Protein AF-A0A535IMF6-F1 (afdb_monomer)

Radius of gyration: 17.74 Å; Cα contacts (8 Å, |Δi|>4): 7; chains: 1; bounding box: 34×25×58 Å

Foldseek 3Di:
DDDPDDDPVVVCVVVCVVVVVVVVVVPDPVVVVVCVVCCVVCPCVCVVCCVVVVVVVVVVVVVVVVVVVVD

pLDDT: mean 78.65, std 10.45, range [40.78, 89.44]

Structure (mmCIF, N/CA/C/O backbone):
data_AF-A0A535IMF6-F1
#
_entry.id   AF-A0A535IMF6-F1
#
loop_
_atom_site.group_PDB
_atom_site.id
_atom_site.type_symbol
_atom_site.label_atom_id
_atom_site.label_alt_id
_atom_site.label_comp_id
_atom_site.label_asym_id
_atom_site.label_entity_id
_atom_site.label_seq_id
_atom_site.pdbx_PDB_ins_code
_atom_site.Cartn_x
_atom_site.Cartn_y
_atom_site.Cartn_z
_atom_site.occupancy
_atom_site.B_iso_or_equiv
_atom_site.auth_seq_id
_atom_site.auth_comp_id
_atom_site.auth_asym_id
_atom_site.auth_atom_id
_atom_site.pdbx_PDB_model_num
ATOM 1 N N . MET A 1 1 ? 10.498 -16.594 -40.007 1.00 40.78 1 MET A N 1
ATOM 2 C CA . MET A 1 1 ? 10.376 -15.419 -39.106 1.00 40.78 1 MET A CA 1
ATOM 3 C C . MET A 1 1 ? 8.971 -15.360 -38.483 1.00 40.78 1 MET A C 1
ATOM 5 O O . MET A 1 1 ? 8.228 -14.427 -38.746 1.00 40.78 1 MET A O 1
ATOM 9 N N . SER A 1 2 ? 8.568 -16.365 -37.688 1.00 51.34 2 SER A N 1
ATOM 10 C CA . SER A 1 2 ? 7.175 -16.499 -37.208 1.00 51.34 2 SER A CA 1
ATOM 11 C C . SER A 1 2 ? 7.105 -17.012 -35.763 1.00 51.34 2 SER A C 1
ATOM 13 O O . SER A 1 2 ? 7.096 -18.216 -35.535 1.00 51.34 2 SER A O 1
ATOM 15 N N . GLN A 1 3 ? 7.101 -16.100 -34.783 1.00 52.69 3 GLN A N 1
ATOM 16 C CA . GLN A 1 3 ? 6.812 -16.385 -33.363 1.00 52.69 3 GLN A CA 1
ATOM 17 C C . GLN A 1 3 ? 6.342 -15.089 -32.645 1.00 52.69 3 GLN A C 1
ATOM 19 O O . GLN A 1 3 ? 6.941 -14.673 -31.657 1.00 52.69 3 GLN A O 1
ATOM 24 N N . ARG A 1 4 ? 5.319 -14.372 -33.144 1.00 58.31 4 ARG A N 1
ATOM 25 C CA . ARG A 1 4 ? 4.834 -13.111 -32.517 1.00 58.31 4 ARG A CA 1
ATOM 26 C C . ARG A 1 4 ? 3.431 -13.224 -31.900 1.00 58.31 4 ARG A C 1
ATOM 28 O O . ARG A 1 4 ? 2.694 -12.250 -31.869 1.00 58.31 4 ARG A O 1
ATOM 35 N N . VAL A 1 5 ? 3.066 -14.399 -31.384 1.00 57.50 5 VAL A N 1
ATOM 36 C CA . VAL A 1 5 ? 1.808 -14.598 -30.638 1.00 57.50 5 VAL A CA 1
ATOM 37 C C . VAL A 1 5 ? 2.053 -15.532 -29.446 1.00 57.50 5 VAL A C 1
ATOM 39 O O . VAL A 1 5 ? 1.587 -16.664 -29.410 1.00 57.50 5 VAL A O 1
ATOM 42 N N . ARG A 1 6 ? 2.840 -15.098 -28.451 1.00 55.50 6 ARG A N 1
ATOM 43 C CA . ARG A 1 6 ? 2.787 -15.731 -27.121 1.00 55.50 6 ARG A CA 1
ATOM 44 C C . ARG A 1 6 ? 1.636 -15.081 -26.359 1.00 55.50 6 ARG A C 1
ATOM 46 O O . ARG A 1 6 ? 1.660 -13.878 -26.124 1.00 55.50 6 ARG A O 1
ATOM 53 N N . SER A 1 7 ? 0.632 -15.886 -26.020 1.00 58.47 7 SER A N 1
ATOM 54 C CA . SER A 1 7 ? -0.570 -15.520 -25.266 1.00 58.47 7 SER A CA 1
ATOM 55 C C . SER A 1 7 ? -0.244 -14.601 -24.078 1.00 58.47 7 SER A C 1
ATOM 57 O O . SER A 1 7 ? 0.422 -15.024 -23.129 1.00 58.47 7 SER A O 1
ATOM 59 N N . ILE A 1 8 ? -0.750 -13.366 -24.135 1.00 66.50 8 ILE A N 1
ATOM 60 C CA . ILE A 1 8 ? -0.665 -12.293 -23.126 1.00 66.50 8 ILE A CA 1
ATOM 61 C C . ILE A 1 8 ? -0.704 -12.792 -21.661 1.00 66.50 8 ILE A C 1
ATOM 63 O O . ILE A 1 8 ? 0.177 -12.384 -20.899 1.00 66.50 8 ILE A O 1
ATOM 67 N N . PRO A 1 9 ? -1.604 -13.714 -21.244 1.00 68.88 9 PRO A N 1
ATOM 68 C CA . PRO A 1 9 ? -1.681 -14.159 -19.846 1.00 68.88 9 PRO A CA 1
ATOM 69 C C . PRO A 1 9 ? -0.394 -14.791 -19.301 1.00 68.88 9 PRO A C 1
ATOM 71 O O . PRO A 1 9 ? -0.030 -14.542 -18.156 1.00 68.88 9 PRO A O 1
ATOM 74 N N . ARG A 1 10 ? 0.359 -15.547 -20.115 1.00 69.12 10 ARG A N 1
ATOM 75 C CA . ARG A 1 10 ? 1.623 -16.161 -19.662 1.00 69.12 10 ARG A CA 1
ATOM 76 C C . ARG A 1 10 ? 2.705 -15.121 -19.376 1.00 69.12 10 ARG A C 1
ATOM 78 O O . ARG A 1 10 ? 3.514 -15.312 -18.479 1.00 69.12 10 ARG A O 1
ATOM 85 N N . ARG A 1 11 ? 2.720 -14.024 -20.137 1.00 68.38 11 ARG A N 1
ATOM 86 C CA . ARG A 1 11 ? 3.715 -12.956 -19.983 1.00 68.38 11 ARG A CA 1
ATOM 87 C C . ARG A 1 11 ? 3.439 -12.107 -18.745 1.00 68.38 11 ARG A C 1
ATOM 89 O O . ARG A 1 11 ? 4.379 -11.742 -18.054 1.00 68.38 11 ARG A O 1
ATOM 96 N N . VAL A 1 12 ? 2.161 -11.854 -18.455 1.00 72.19 12 VAL A N 1
ATOM 97 C CA . VAL A 1 12 ? 1.719 -11.174 -17.230 1.00 72.19 12 VAL A CA 1
ATOM 98 C C . VAL A 1 12 ? 2.057 -12.021 -16.003 1.00 72.19 12 VAL A C 1
ATOM 100 O O . VAL A 1 12 ? 2.683 -11.514 -15.083 1.00 72.19 12 VAL A O 1
ATOM 103 N N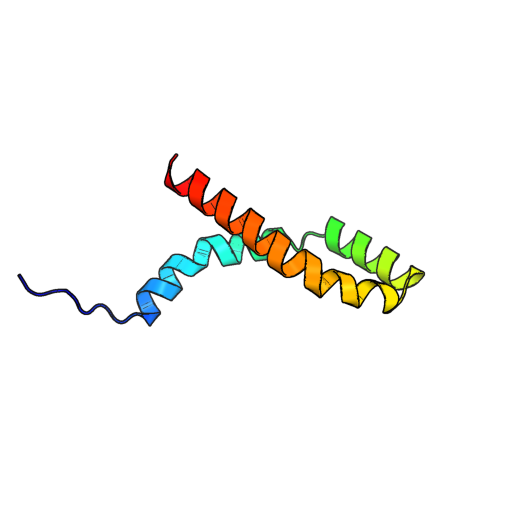 . TRP A 1 13 ? 1.765 -13.325 -16.019 1.00 72.56 13 TRP A N 1
ATOM 104 C CA . TRP A 1 13 ? 2.069 -14.212 -14.887 1.00 72.56 13 TRP A CA 1
ATOM 105 C C . TRP A 1 13 ? 3.567 -14.303 -14.565 1.00 72.56 13 TRP A C 1
ATOM 107 O O . TRP A 1 13 ? 3.949 -14.309 -13.400 1.00 72.56 13 TRP A O 1
ATOM 117 N N . SER A 1 14 ? 4.433 -14.304 -15.585 1.00 71.44 14 SER A N 1
ATOM 118 C CA . SER A 1 14 ? 5.887 -14.248 -15.376 1.00 71.44 14 SER A CA 1
ATOM 119 C C . SER A 1 14 ? 6.390 -12.882 -14.891 1.00 71.44 14 SER A C 1
ATOM 121 O O . SER A 1 14 ? 7.425 -12.831 -14.238 1.00 71.44 14 SER A O 1
ATOM 123 N N . ALA A 1 15 ? 5.688 -11.787 -15.198 1.00 71.44 15 ALA A N 1
ATOM 124 C CA . ALA A 1 15 ? 6.072 -10.429 -14.800 1.00 71.44 15 ALA A CA 1
ATOM 125 C C . ALA A 1 15 ? 5.485 -9.990 -13.443 1.00 71.44 15 ALA A C 1
ATOM 127 O O . ALA A 1 15 ? 5.970 -9.026 -12.860 1.00 71.44 15 ALA A O 1
ATOM 128 N N . LEU A 1 16 ? 4.463 -10.686 -12.932 1.00 74.62 16 LEU A N 1
ATOM 129 C CA . LEU A 1 16 ? 3.820 -10.395 -11.644 1.00 74.62 16 LEU A CA 1
ATOM 130 C C . LEU A 1 16 ? 4.677 -10.780 -10.428 1.00 74.62 16 LEU A C 1
ATOM 132 O O . LEU A 1 16 ? 4.482 -10.211 -9.359 1.00 74.62 16 LEU A O 1
ATOM 136 N N . GLY A 1 17 ? 5.625 -11.712 -10.578 1.00 75.69 17 GLY A N 1
ATOM 137 C CA . GLY A 1 17 ? 6.428 -12.251 -9.471 1.00 75.69 17 GLY A CA 1
ATOM 138 C C . GLY A 1 17 ? 7.069 -11.185 -8.567 1.00 75.69 17 GLY A C 1
ATOM 139 O O . GLY A 1 17 ? 6.819 -11.205 -7.365 1.00 75.69 17 GLY A O 1
ATOM 140 N N . PRO A 1 18 ? 7.829 -10.218 -9.111 1.00 77.75 18 PRO A N 1
ATOM 141 C CA . PRO A 1 18 ? 8.462 -9.171 -8.309 1.00 77.75 18 PRO A CA 1
ATOM 142 C C . PRO A 1 18 ? 7.454 -8.274 -7.577 1.00 77.75 18 PRO A C 1
ATOM 144 O O . PRO A 1 18 ? 7.655 -7.954 -6.412 1.00 77.75 18 PRO A O 1
ATOM 147 N N . GLY A 1 19 ? 6.341 -7.917 -8.230 1.00 78.94 19 GLY A N 1
ATOM 148 C CA . GLY A 1 19 ? 5.299 -7.076 -7.631 1.00 78.94 19 GLY A CA 1
ATOM 149 C C . GLY A 1 19 ? 4.535 -7.777 -6.505 1.00 78.94 19 GLY A C 1
ATOM 150 O O . GLY A 1 19 ? 4.230 -7.153 -5.495 1.00 78.94 19 GLY A O 1
ATOM 151 N N . VAL A 1 20 ? 4.281 -9.083 -6.635 1.00 79.56 20 VAL A N 1
ATOM 152 C CA . VAL A 1 20 ? 3.644 -9.891 -5.580 1.00 79.56 20 VAL A CA 1
ATOM 153 C C . VAL A 1 20 ? 4.561 -10.035 -4.364 1.00 79.56 20 VAL A C 1
ATOM 155 O O . VAL A 1 20 ? 4.092 -9.920 -3.237 1.00 79.56 20 VAL A O 1
ATOM 158 N N . ILE A 1 21 ? 5.864 -10.244 -4.576 1.00 81.81 21 ILE A N 1
ATOM 159 C CA . ILE A 1 21 ? 6.845 -10.348 -3.484 1.00 81.81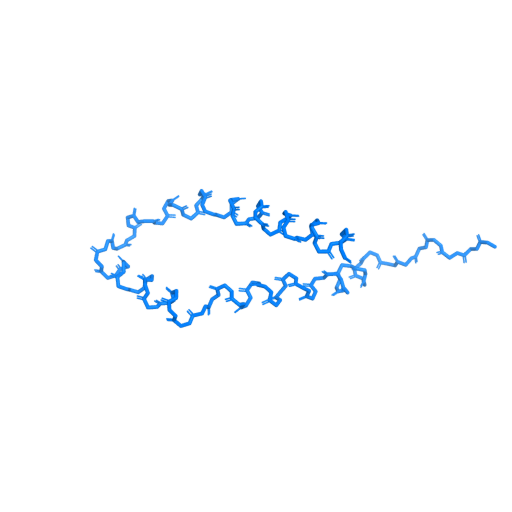 21 ILE A CA 1
ATOM 160 C C . ILE A 1 21 ? 6.987 -9.007 -2.755 1.00 81.81 21 ILE A C 1
ATOM 162 O O . ILE A 1 21 ? 6.982 -8.982 -1.530 1.00 81.81 21 ILE A O 1
ATOM 166 N N . THR A 1 22 ? 7.069 -7.895 -3.491 1.00 81.31 22 THR A N 1
ATOM 167 C CA . THR A 1 22 ? 7.108 -6.550 -2.899 1.00 81.31 22 THR A CA 1
ATOM 168 C C . THR A 1 22 ? 5.825 -6.219 -2.144 1.00 81.31 22 THR A C 1
ATOM 170 O O . THR A 1 22 ? 5.915 -5.677 -1.052 1.00 81.31 22 THR A O 1
ATOM 173 N N . GLY A 1 23 ? 4.652 -6.579 -2.672 1.00 77.19 23 GLY A N 1
ATOM 174 C CA . GLY A 1 23 ? 3.387 -6.400 -1.956 1.00 77.19 23 GLY A CA 1
ATOM 175 C C . GLY A 1 23 ? 3.333 -7.208 -0.658 1.00 77.19 23 GLY A C 1
ATOM 176 O O . GLY A 1 23 ? 2.992 -6.666 0.381 1.00 77.19 23 GLY A O 1
ATOM 177 N N . ALA A 1 24 ? 3.759 -8.473 -0.686 1.00 80.88 24 ALA A N 1
ATOM 178 C CA . ALA A 1 24 ? 3.822 -9.305 0.517 1.00 80.88 24 ALA A CA 1
ATOM 179 C C . ALA A 1 24 ? 4.861 -8.821 1.547 1.00 80.88 24 ALA A C 1
ATOM 181 O O . ALA A 1 24 ? 4.744 -9.141 2.725 1.00 80.88 24 ALA A O 1
ATOM 182 N N . ALA A 1 25 ? 5.885 -8.083 1.111 1.00 80.50 25 ALA A N 1
ATOM 183 C CA . ALA A 1 25 ? 6.878 -7.481 1.995 1.00 80.50 25 ALA A CA 1
ATOM 184 C C . ALA A 1 25 ? 6.397 -6.171 2.647 1.00 80.50 25 ALA A C 1
ATOM 186 O O . ALA A 1 25 ? 6.932 -5.807 3.689 1.00 80.50 25 ALA A O 1
ATOM 187 N N . ASP A 1 26 ? 5.422 -5.478 2.048 1.00 79.62 26 ASP A N 1
ATOM 188 C CA . ASP A 1 26 ? 4.817 -4.252 2.598 1.00 79.62 26 ASP A CA 1
ATOM 189 C C . ASP A 1 26 ? 3.898 -4.564 3.802 1.00 79.62 26 ASP A C 1
ATOM 191 O O . ASP A 1 26 ? 3.740 -3.739 4.697 1.00 79.62 26 ASP A O 1
ATOM 195 N N . ASP A 1 27 ? 3.355 -5.788 3.874 1.00 81.62 27 ASP A N 1
ATOM 196 C CA . ASP A 1 27 ? 2.517 -6.296 4.974 1.00 81.62 27 ASP A CA 1
ATOM 197 C C . ASP A 1 27 ? 3.346 -6.943 6.108 1.00 81.62 27 ASP A C 1
ATOM 199 O O . ASP A 1 27 ? 3.158 -8.108 6.482 1.00 81.62 27 ASP A O 1
ATOM 203 N N . ASP A 1 28 ? 4.299 -6.201 6.671 1.00 84.31 28 ASP A N 1
ATOM 204 C CA . ASP A 1 28 ? 5.172 -6.697 7.735 1.00 84.31 28 ASP A CA 1
ATOM 205 C C . ASP A 1 28 ? 4.542 -6.575 9.152 1.00 84.31 28 ASP A C 1
ATOM 207 O O . ASP A 1 28 ? 3.589 -5.817 9.371 1.00 84.31 28 ASP A O 1
ATOM 211 N N . PRO A 1 29 ? 5.051 -7.307 10.172 1.00 82.94 29 PRO A N 1
ATOM 212 C CA . PRO A 1 29 ? 4.475 -7.296 11.523 1.00 82.94 29 PRO A CA 1
ATOM 213 C C . PRO A 1 29 ? 4.448 -5.905 12.165 1.00 82.94 29 PRO A C 1
ATOM 215 O O . PRO A 1 29 ? 3.591 -5.635 13.012 1.00 82.94 29 PRO A O 1
ATOM 218 N N . SER A 1 30 ? 5.384 -5.028 11.782 1.00 85.12 30 SER A N 1
ATOM 219 C CA . SER A 1 30 ? 5.440 -3.664 12.300 1.00 85.12 30 SER A CA 1
ATOM 220 C C . SER A 1 30 ? 4.312 -2.801 11.727 1.00 85.12 30 SER A C 1
ATOM 222 O O . SER A 1 30 ? 3.604 -2.159 12.508 1.00 85.12 30 SER A O 1
ATOM 224 N N . GLY A 1 31 ? 4.052 -2.877 10.415 1.00 82.69 31 GLY A N 1
ATOM 225 C CA . GLY A 1 31 ? 2.913 -2.226 9.770 1.00 82.69 31 GLY A CA 1
ATOM 226 C C . GLY A 1 31 ? 1.579 -2.680 10.360 1.00 82.69 31 GLY A C 1
ATOM 227 O O . GLY A 1 31 ? 0.766 -1.849 10.771 1.00 82.69 31 GLY A O 1
ATOM 228 N N . I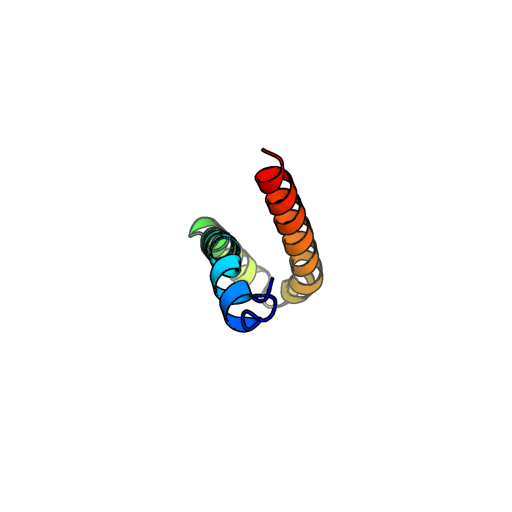LE A 1 32 ? 1.389 -3.993 10.533 1.00 83.69 32 ILE A N 1
ATOM 229 C CA . ILE A 1 32 ? 0.173 -4.553 11.148 1.00 83.69 32 ILE A CA 1
ATOM 230 C C . ILE A 1 32 ? -0.034 -4.020 12.575 1.00 83.69 32 ILE A C 1
ATOM 232 O O . ILE A 1 32 ? -1.159 -3.663 12.940 1.00 83.69 32 ILE A O 1
ATOM 236 N N . ALA A 1 33 ? 1.025 -3.924 13.385 1.00 86.69 33 ALA A N 1
ATOM 237 C CA . ALA A 1 33 ? 0.938 -3.371 14.736 1.00 86.69 33 ALA A CA 1
ATOM 238 C C . ALA A 1 33 ? 0.559 -1.879 14.723 1.00 86.69 33 ALA A C 1
ATOM 240 O O . ALA A 1 33 ? -0.337 -1.464 15.463 1.00 86.69 33 ALA A O 1
ATOM 241 N N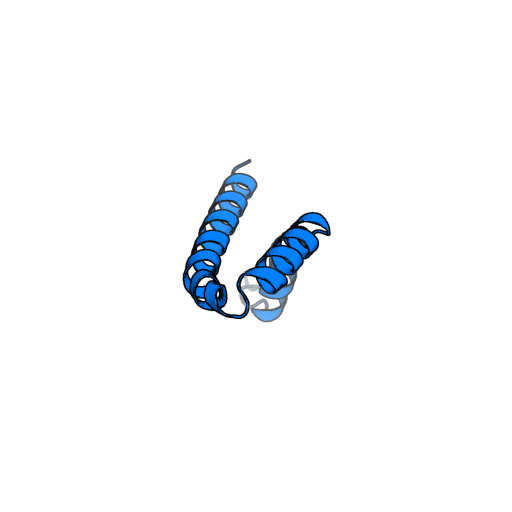 . THR A 1 34 ? 1.181 -1.080 13.853 1.00 84.31 34 THR A N 1
ATOM 242 C CA . THR A 1 34 ? 0.870 0.348 13.699 1.00 84.31 34 THR A CA 1
ATOM 243 C C . THR A 1 34 ? -0.568 0.568 13.241 1.00 84.31 34 THR A C 1
ATOM 245 O O . THR A 1 34 ? -1.282 1.367 13.850 1.00 84.31 34 THR A O 1
ATOM 248 N N . TYR A 1 35 ? -1.031 -0.163 12.224 1.00 84.00 35 TYR A N 1
ATOM 249 C CA . TYR A 1 35 ? -2.406 -0.057 11.735 1.00 84.00 35 TYR A CA 1
ATOM 250 C C . TYR A 1 35 ? -3.426 -0.541 12.770 1.00 84.00 35 TYR A C 1
ATOM 252 O O . TYR A 1 35 ? -4.497 0.050 12.880 1.00 84.00 35 TYR A O 1
ATOM 260 N N . SER A 1 36 ? -3.090 -1.550 13.581 1.00 84.81 36 SER A N 1
ATOM 261 C CA . SER A 1 36 ? -3.963 -2.046 14.656 1.00 84.81 36 SER A CA 1
ATOM 262 C C . SER A 1 36 ? -4.119 -1.034 15.792 1.00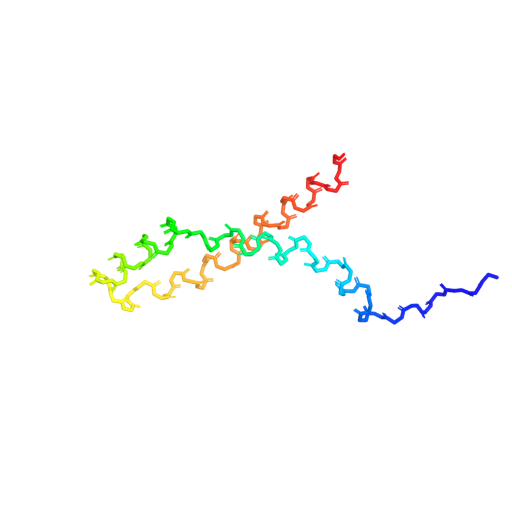 84.81 36 SER A C 1
ATOM 264 O O . SER A 1 36 ? -5.236 -0.782 16.241 1.00 84.81 36 SER A O 1
ATOM 266 N N . VAL A 1 37 ? -3.022 -0.410 16.238 1.00 86.31 37 VAL 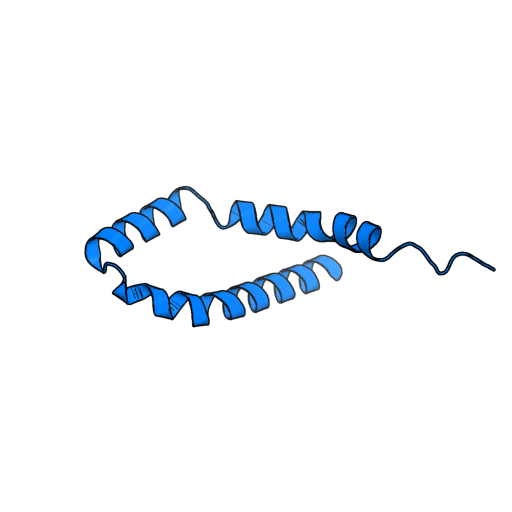A N 1
ATOM 267 C CA . VAL A 1 37 ? -3.067 0.636 17.275 1.00 86.31 37 VAL A CA 1
ATOM 268 C C . VAL A 1 37 ? -3.774 1.885 16.751 1.00 86.31 37 VAL A C 1
ATOM 270 O O . VAL A 1 37 ? -4.647 2.425 17.430 1.00 86.31 37 VAL A O 1
ATOM 273 N N . ALA A 1 38 ? -3.463 2.312 15.524 1.00 82.81 38 ALA A N 1
ATOM 274 C CA . ALA A 1 38 ? -4.133 3.442 14.888 1.00 82.81 38 ALA A CA 1
ATOM 275 C C . ALA A 1 38 ? -5.630 3.165 14.668 1.00 82.81 38 ALA A C 1
ATOM 277 O O . ALA A 1 38 ? -6.455 4.034 14.935 1.00 82.81 38 ALA A O 1
ATOM 278 N N . GLY A 1 39 ? -6.000 1.950 14.257 1.00 82.31 39 GLY A N 1
ATOM 279 C CA . GLY A 1 39 ? -7.390 1.524 14.086 1.00 82.31 39 GLY A CA 1
ATOM 280 C C . GLY A 1 39 ? -8.162 1.453 15.404 1.00 82.31 39 GLY A C 1
ATOM 281 O O . GLY A 1 39 ? -9.316 1.872 15.456 1.00 82.31 39 GLY A O 1
ATOM 282 N N . ALA A 1 40 ? -7.522 1.009 16.489 1.00 84.56 40 ALA A N 1
ATOM 283 C CA . ALA A 1 40 ? -8.122 1.012 17.823 1.00 84.56 40 ALA A CA 1
ATOM 284 C C . ALA A 1 40 ? -8.371 2.434 18.362 1.00 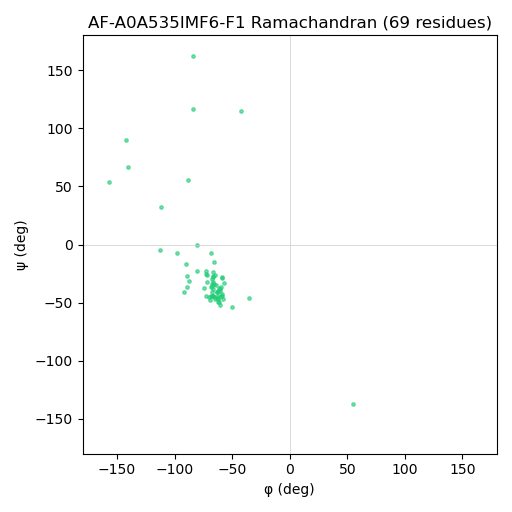84.56 40 ALA A C 1
ATOM 286 O O . ALA A 1 40 ? -9.334 2.648 19.094 1.00 84.56 40 ALA A O 1
ATOM 287 N N . GLN A 1 41 ? -7.527 3.407 17.999 1.00 81.81 41 GLN A N 1
ATOM 288 C CA . GLN A 1 41 ? -7.634 4.796 18.469 1.00 81.81 41 GLN A CA 1
ATOM 289 C C . GLN A 1 41 ? -8.512 5.691 17.580 1.00 81.81 41 GLN A C 1
ATOM 291 O O . GLN A 1 41 ? -9.205 6.567 18.091 1.00 81.81 41 GLN A O 1
ATOM 296 N N . LEU A 1 42 ? -8.475 5.501 16.259 1.00 81.31 42 LEU A N 1
ATOM 297 C CA . LEU A 1 42 ? -9.091 6.398 15.268 1.00 81.31 42 LEU A CA 1
ATOM 298 C C . LEU A 1 42 ? -10.281 5.758 14.532 1.00 81.31 42 LEU A C 1
ATOM 300 O O . LEU A 1 42 ? -10.953 6.425 13.739 1.00 81.31 42 LEU A O 1
ATOM 304 N N . GLY A 1 43 ? -10.564 4.477 14.791 1.00 80.25 43 GLY A N 1
ATOM 305 C CA . GLY A 1 43 ? -11.658 3.740 14.164 1.00 80.25 43 GLY A CA 1
ATOM 306 C C . GLY A 1 43 ? -11.579 3.779 12.635 1.00 80.25 43 GLY A C 1
ATOM 307 O O . GLY A 1 43 ? -10.512 3.670 12.035 1.00 80.25 43 GLY A O 1
ATOM 308 N N . THR A 1 44 ? -12.718 3.984 11.974 1.00 79.75 44 THR A N 1
ATOM 309 C CA . THR A 1 44 ? -12.812 4.086 10.506 1.00 79.75 44 THR A CA 1
ATOM 310 C C . THR A 1 44 ? -12.420 5.462 9.955 1.00 79.75 44 THR A C 1
ATOM 312 O O . THR A 1 44 ? -12.446 5.665 8.740 1.00 79.75 44 THR A O 1
ATOM 315 N N . GLY A 1 45 ? -12.049 6.416 10.817 1.00 81.75 45 GLY A N 1
ATOM 316 C CA . GLY A 1 45 ? -11.762 7.803 10.441 1.00 81.75 45 GLY A CA 1
ATOM 317 C C . GLY A 1 45 ? -10.540 7.979 9.538 1.00 81.75 45 GLY A C 1
ATOM 318 O O . GLY A 1 45 ? -10.398 9.025 8.914 1.00 81.75 45 GLY A O 1
ATOM 319 N N . LEU A 1 46 ? -9.682 6.962 9.424 1.00 81.06 46 LEU A N 1
ATOM 320 C CA . LEU A 1 46 ? -8.506 6.965 8.550 1.00 81.06 46 LEU A CA 1
ATOM 321 C C . LEU A 1 46 ? -8.719 6.260 7.204 1.00 81.06 46 LEU A C 1
ATOM 323 O O . LEU A 1 46 ? -7.846 6.357 6.344 1.00 81.06 46 LEU A O 1
ATOM 327 N N . LEU A 1 47 ? -9.854 5.591 6.968 1.00 81.88 47 LEU A N 1
ATOM 328 C CA . LEU A 1 47 ? -10.068 4.816 5.733 1.00 81.88 47 LEU A CA 1
ATOM 329 C C . LEU A 1 47 ? -9.967 5.668 4.459 1.00 81.88 47 LEU A C 1
ATOM 331 O O . LEU A 1 47 ? -9.549 5.172 3.418 1.00 81.88 47 LEU A O 1
ATOM 335 N N . TRP A 1 48 ? -10.293 6.960 4.533 1.00 86.69 48 TRP A N 1
ATOM 336 C CA . TRP A 1 48 ? -10.179 7.872 3.391 1.00 86.69 48 TRP A CA 1
ATOM 337 C C . TRP A 1 48 ? -8.728 8.075 2.935 1.00 86.69 48 TRP A C 1
ATOM 339 O O . TRP A 1 48 ? -8.492 8.348 1.759 1.00 86.69 48 TRP A O 1
ATOM 349 N N . THR A 1 49 ? -7.749 7.900 3.830 1.00 84.44 49 THR A N 1
ATOM 350 C CA . THR A 1 49 ? -6.326 8.016 3.484 1.00 84.44 49 THR A CA 1
ATOM 351 C C . THR A 1 49 ? -5.882 6.912 2.531 1.00 84.44 49 THR A C 1
ATOM 353 O O . THR A 1 49 ? -5.013 7.160 1.700 1.00 84.44 49 THR A O 1
ATOM 356 N N . ALA A 1 50 ? -6.547 5.748 2.550 1.00 84.38 50 ALA A N 1
ATOM 357 C CA . ALA A 1 50 ? -6.281 4.641 1.631 1.00 84.38 50 ALA A CA 1
ATOM 358 C C . ALA A 1 50 ? -6.423 5.055 0.156 1.00 84.38 50 ALA A C 1
ATOM 360 O O . ALA A 1 50 ? -5.672 4.593 -0.699 1.00 84.38 50 ALA A O 1
ATOM 361 N N . LEU A 1 51 ? -7.344 5.980 -0.145 1.00 85.25 51 LEU A N 1
ATOM 362 C CA . LEU A 1 51 ? -7.542 6.500 -1.502 1.00 85.25 51 LEU A CA 1
ATOM 363 C C . LEU A 1 51 ? -6.343 7.320 -1.999 1.00 85.25 51 LEU A C 1
ATOM 365 O O . LEU A 1 51 ? -6.106 7.389 -3.203 1.00 85.25 51 LEU A O 1
ATOM 369 N N . LEU A 1 52 ? -5.593 7.935 -1.083 1.00 86.81 52 LEU A N 1
ATO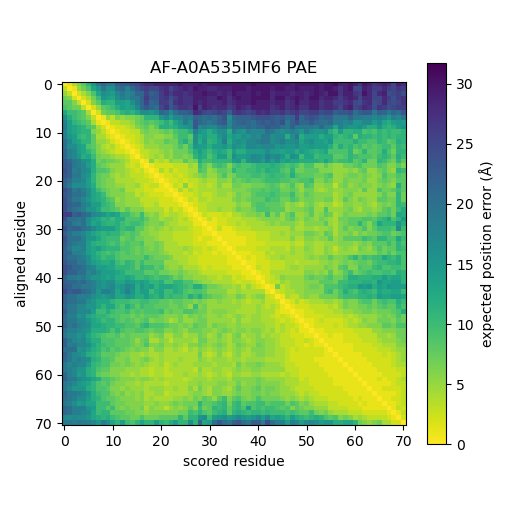M 370 C CA . LEU A 1 52 ? -4.394 8.721 -1.376 1.00 86.81 52 LEU A CA 1
ATOM 371 C C . LEU A 1 52 ? -3.123 7.871 -1.323 1.00 86.81 52 LEU A C 1
ATOM 373 O O . LEU A 1 52 ? -2.249 8.020 -2.175 1.00 86.81 52 LEU A O 1
ATOM 377 N N . THR A 1 53 ? -3.011 6.966 -0.352 1.00 85.50 53 THR A N 1
ATOM 378 C CA . THR A 1 53 ? -1.814 6.135 -0.181 1.00 85.50 53 THR A CA 1
ATOM 379 C C . THR A 1 53 ? -1.690 5.074 -1.269 1.00 85.50 53 THR A C 1
ATOM 381 O O . THR A 1 53 ? -0.577 4.800 -1.710 1.00 85.50 53 THR A O 1
ATOM 384 N N . TRP A 1 54 ? -2.802 4.544 -1.788 1.00 85.12 54 TRP A N 1
ATOM 385 C CA . TRP A 1 54 ? -2.789 3.540 -2.855 1.00 85.12 54 TRP A CA 1
ATOM 386 C C . TRP A 1 54 ? -2.118 4.012 -4.166 1.00 85.12 54 TRP A C 1
ATOM 388 O O . TRP A 1 54 ? -1.186 3.345 -4.626 1.00 85.12 54 TRP A O 1
ATOM 398 N N . PRO A 1 55 ? -2.480 5.167 -4.769 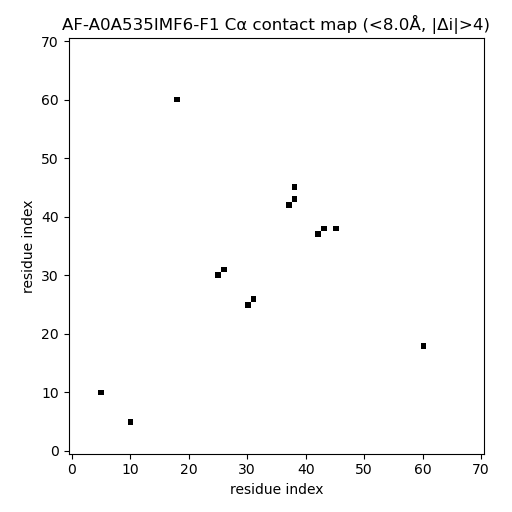1.00 86.88 55 PRO A N 1
ATOM 399 C CA . PRO A 1 55 ? -1.774 5.671 -5.949 1.00 86.88 55 PRO A CA 1
ATOM 400 C C . PRO A 1 55 ? -0.337 6.111 -5.639 1.00 86.88 55 PRO A C 1
ATOM 402 O O . PRO A 1 55 ? 0.537 5.997 -6.500 1.00 86.88 55 PRO A O 1
ATOM 405 N N . MET A 1 56 ? -0.065 6.578 -4.417 1.00 89.44 56 MET A N 1
ATOM 406 C CA . MET A 1 56 ? 1.285 6.967 -4.005 1.00 89.44 56 MET A CA 1
ATOM 407 C C . MET A 1 56 ? 2.217 5.749 -3.934 1.00 89.44 56 MET A C 1
ATOM 409 O O . MET A 1 56 ? 3.318 5.781 -4.483 1.00 89.44 56 MET A O 1
ATOM 413 N N . MET A 1 57 ? 1.745 4.646 -3.351 1.00 88.88 57 MET A N 1
ATOM 414 C CA . MET A 1 57 ? 2.440 3.360 -3.329 1.00 88.88 57 MET A CA 1
ATOM 415 C C . MET A 1 57 ? 2.700 2.840 -4.749 1.00 88.88 57 MET A C 1
ATOM 417 O O . MET A 1 57 ? 3.818 2.429 -5.059 1.00 88.88 57 MET A O 1
ATOM 421 N N . ALA A 1 58 ? 1.709 2.918 -5.645 1.00 86.44 58 ALA A N 1
ATOM 422 C CA . ALA A 1 58 ? 1.882 2.525 -7.045 1.00 86.44 58 ALA A CA 1
ATOM 423 C C . ALA A 1 58 ? 2.962 3.361 -7.758 1.00 86.44 58 ALA A C 1
ATOM 425 O O . ALA A 1 58 ? 3.778 2.817 -8.508 1.00 86.44 58 ALA A O 1
ATOM 426 N N . ALA A 1 59 ? 3.016 4.671 -7.496 1.00 89.31 59 ALA A N 1
ATOM 427 C CA . ALA A 1 59 ? 4.060 5.540 -8.031 1.00 89.31 59 ALA A CA 1
ATOM 428 C C . ALA A 1 59 ? 5.451 5.124 -7.527 1.00 89.31 59 ALA A C 1
ATOM 430 O O . ALA A 1 59 ? 6.366 4.975 -8.341 1.00 89.31 59 ALA A O 1
ATOM 431 N N . VAL A 1 60 ? 5.597 4.859 -6.225 1.00 88.56 60 VAL A N 1
ATOM 432 C CA . VAL A 1 60 ? 6.858 4.393 -5.624 1.00 88.56 60 VAL A CA 1
ATOM 433 C C . VAL A 1 60 ? 7.288 3.050 -6.218 1.00 88.56 60 VAL A C 1
ATOM 435 O O . VAL A 1 60 ? 8.412 2.938 -6.707 1.00 88.56 60 VAL A O 1
ATOM 438 N N . GLN A 1 61 ? 6.393 2.059 -6.286 1.00 88.50 61 GLN A N 1
ATOM 439 C CA . GLN A 1 61 ? 6.704 0.758 -6.890 1.00 88.50 61 GLN A CA 1
ATOM 440 C C . GLN A 1 61 ? 7.101 0.889 -8.367 1.00 88.50 61 GLN A C 1
ATOM 442 O O . GLN A 1 61 ? 8.035 0.225 -8.814 1.00 88.50 61 GLN A O 1
ATOM 447 N N . SER A 1 62 ? 6.459 1.785 -9.126 1.00 86.19 62 SER A N 1
ATOM 448 C CA . SER A 1 62 ? 6.818 2.033 -10.527 1.00 86.19 62 SER A CA 1
ATOM 449 C C . SER A 1 62 ? 8.199 2.679 -10.689 1.00 86.19 62 SER A C 1
ATOM 451 O O . SER A 1 62 ? 8.920 2.351 -11.633 1.00 86.19 62 SER A O 1
ATOM 453 N N . MET A 1 63 ? 8.597 3.563 -9.768 1.00 89.25 63 MET A N 1
ATOM 454 C CA . MET A 1 63 ? 9.935 4.159 -9.754 1.00 89.25 63 MET A CA 1
ATOM 455 C C . MET A 1 63 ? 10.991 3.115 -9.398 1.00 89.25 63 MET A C 1
ATOM 457 O O . MET A 1 63 ? 11.968 2.979 -10.132 1.00 89.25 63 MET A O 1
ATOM 461 N N . CYS A 1 64 ? 10.765 2.324 -8.347 1.00 85.69 64 CYS A N 1
ATOM 462 C CA . CYS A 1 64 ? 11.658 1.232 -7.956 1.00 85.69 64 CYS A CA 1
ATOM 463 C C . CYS A 1 64 ? 11.824 0.207 -9.086 1.00 85.69 64 CYS A C 1
ATOM 465 O O . CYS A 1 64 ? 12.946 -0.172 -9.414 1.00 85.69 64 CYS A O 1
ATOM 467 N N . ALA A 1 65 ? 10.728 -0.177 -9.747 1.00 85.38 65 ALA A N 1
ATOM 468 C CA . ALA A 1 65 ? 10.762 -1.091 -10.885 1.00 85.38 65 ALA A CA 1
ATOM 469 C C . ALA A 1 65 ? 11.528 -0.516 -12.088 1.00 85.38 65 ALA A C 1
ATOM 471 O O . ALA A 1 65 ? 12.196 -1.257 -12.803 1.00 85.38 65 ALA A O 1
ATOM 472 N N . ARG A 1 66 ? 11.452 0.802 -12.323 1.00 86.06 66 ARG A N 1
ATOM 473 C CA . ARG A 1 66 ? 12.224 1.478 -13.377 1.00 86.06 66 ARG A CA 1
ATOM 474 C C . ARG A 1 66 ? 13.709 1.526 -13.052 1.00 86.06 66 ARG A C 1
ATOM 476 O O . ARG A 1 66 ? 14.513 1.234 -13.927 1.00 86.06 66 ARG A O 1
ATOM 483 N N . ILE A 1 67 ? 14.064 1.871 -11.817 1.00 88.50 67 ILE A N 1
ATOM 484 C CA . ILE A 1 67 ? 15.462 1.924 -11.377 1.00 88.50 67 ILE A CA 1
ATOM 485 C C . ILE A 1 67 ? 16.082 0.526 -11.462 1.00 88.50 67 ILE A C 1
ATOM 487 O O . ILE A 1 67 ? 17.096 0.366 -12.130 1.00 88.50 67 ILE A O 1
ATOM 491 N N . GLY A 1 68 ? 15.415 -0.494 -10.912 1.00 81.19 68 GLY A N 1
ATOM 492 C CA . GLY A 1 68 ? 15.880 -1.885 -10.958 1.00 81.19 68 GLY A CA 1
ATOM 493 C C . GLY A 1 68 ? 15.858 -2.540 -12.344 1.00 81.19 68 GLY A C 1
ATOM 494 O O . GLY A 1 68 ? 16.334 -3.657 -12.490 1.00 81.19 68 GLY A O 1
ATOM 495 N N . MET A 1 69 ? 15.291 -1.883 -13.361 1.00 80.88 69 MET A N 1
ATOM 496 C CA . MET A 1 69 ? 15.420 -2.303 -14.762 1.00 80.88 69 MET A CA 1
ATOM 497 C C . MET A 1 69 ? 16.655 -1.684 -15.434 1.00 80.88 69 MET A C 1
ATOM 499 O O . MET A 1 69 ? 17.153 -2.230 -16.416 1.00 80.88 69 MET A O 1
ATOM 503 N N . VAL A 1 70 ? 17.100 -0.517 -14.959 1.00 82.06 70 VAL A N 1
ATOM 504 C CA . VAL A 1 70 ? 18.215 0.242 -15.545 1.00 82.06 70 VAL A CA 1
ATOM 505 C C . VAL A 1 70 ? 19.566 -0.195 -14.967 1.00 82.06 70 VAL A C 1
ATOM 507 O O . VAL A 1 70 ? 20.561 -0.136 -15.687 1.00 82.06 70 VAL A O 1
ATOM 510 N N . THR A 1 71 ? 19.601 -0.624 -13.703 1.00 56.03 71 THR A N 1
ATOM 511 C CA . THR A 1 71 ? 20.766 -1.243 -13.037 1.00 56.03 71 THR A CA 1
ATOM 512 C C . THR A 1 71 ? 20.728 -2.756 -13.140 1.00 56.03 71 THR A C 1
ATOM 514 O O . THR A 1 71 ? 21.780 -3.346 -13.467 1.00 56.03 71 THR A O 1
#

Nearest PDB structures (foldseek):
  2kn8-assembly1_A  TM=2.919E-01  e=9.481E+00  Homo sapiens

Secondary structure (DSSP, 8-state):
-------HHHHHHHHSHHHHHHHHHHS-HHHHHHHHHHHHHHGGGGGGGHHHHHHHHHHHHHHHHHHHHH-

Sequence (71 aa):
MSQRVRSIPRRVWSALGPGVITGAADDDPSGIATYSVAGAQLGTGLLWTALLTWPMMAAVQSMCARIGMVT

Mean predicted aligned error: 9.46 Å

Solvent-accessible surface area (backbone atoms only — not comparable to full-atom values): 4359 Å² total; per-residue (Å²): 144,87,85,92,77,76,64,64,69,61,57,49,60,69,64,42,54,66,58,52,53,52,54,62,61,66,70,35,75,64,53,53,50,51,52,48,55,48,38,75,74,50,52,76,77,58,60,72,51,52,73,56,49,52,61,52,50,52,51,52,52,52,51,53,54,50,52,68,68,75,106